Protein AF-A0A520KTJ7-F1 (afdb_monomer_lite)

Sequence (104 aa):
MPAIEAPIIISTYIIAVLIVYVQNLGTKTVKMINNLLQPALRPELILSLFAGTVLGATVKNMQDVINGRLTDEVGRLQKYISEFSARENKLLVKFLSDALERSI

Secondary structure (DSSP, 8-state):
------HHHHHHHHHHHHHHHHHHT-HHHHHHHHHH--TTS-HHHHHHHHHHHHHHHHHTTS-HHHHHHHHHHHHHHHHHHHHS-HHHHHHHHHHHHHHHHTT-

Structure (mmCIF, N/CA/C/O backbone):
data_AF-A0A520KTJ7-F1
#
_entry.id   AF-A0A520KTJ7-F1
#
loop_
_atom_site.group_PDB
_atom_site.id
_atom_site.type_symbol
_atom_site.label_atom_id
_atom_site.label_alt_id
_atom_site.label_comp_id
_atom_site.label_asym_id
_atom_site.label_entity_id
_atom_site.label_seq_id
_atom_site.pdbx_PDB_ins_code
_atom_site.Cartn_x
_atom_site.Cartn_y
_atom_site.Cartn_z
_atom_site.occupancy
_atom_site.B_iso_or_equiv
_atom_site.auth_seq_id
_atom_site.auth_comp_id
_atom_site.auth_asym_id
_atom_site.auth_atom_id
_atom_site.pdbx_PDB_model_num
ATOM 1 N N . MET A 1 1 ? -13.146 -3.928 -27.136 1.00 35.44 1 MET A N 1
ATOM 2 C CA . MET A 1 1 ? -12.105 -4.753 -26.484 1.00 35.44 1 MET A CA 1
ATOM 3 C C . MET A 1 1 ? -11.702 -4.008 -25.226 1.00 35.44 1 MET A C 1
ATOM 5 O O . MET A 1 1 ? -11.245 -2.883 -25.397 1.00 35.44 1 MET A O 1
ATOM 9 N N . PRO A 1 2 ? -11.947 -4.494 -23.996 1.00 45.62 2 PRO A N 1
ATOM 10 C CA . PRO A 1 2 ? -11.477 -3.752 -22.840 1.00 45.62 2 PRO A CA 1
ATOM 11 C C . PRO A 1 2 ? -9.956 -3.905 -22.816 1.00 45.62 2 PRO A C 1
ATOM 13 O O . PRO A 1 2 ? -9.430 -5.018 -22.826 1.00 45.62 2 PRO A O 1
ATOM 16 N N . ALA A 1 3 ? -9.272 -2.771 -22.936 1.00 47.91 3 ALA A N 1
ATOM 17 C CA . ALA A 1 3 ? -7.832 -2.678 -22.837 1.00 47.91 3 ALA A CA 1
ATOM 18 C C . ALA A 1 3 ? -7.399 -3.329 -21.522 1.00 47.91 3 ALA A C 1
ATOM 20 O O . ALA A 1 3 ? -8.007 -3.083 -20.484 1.00 47.91 3 ALA A O 1
ATOM 21 N N . ILE A 1 4 ? -6.371 -4.170 -21.573 1.00 51.72 4 ILE A N 1
ATOM 22 C CA . ILE A 1 4 ? -5.646 -4.585 -20.376 1.00 51.72 4 ILE A CA 1
ATOM 23 C C . ILE A 1 4 ? -5.147 -3.278 -19.751 1.00 51.72 4 ILE A C 1
ATOM 25 O O . ILE A 1 4 ? -4.228 -2.656 -20.283 1.00 51.72 4 ILE A O 1
ATOM 29 N N . GLU A 1 5 ? -5.832 -2.787 -18.719 1.00 57.28 5 GLU A N 1
ATOM 30 C CA . GLU A 1 5 ? -5.420 -1.572 -18.026 1.00 57.28 5 GLU A CA 1
ATOM 31 C C . GLU A 1 5 ? -3.999 -1.798 -17.512 1.00 57.28 5 GLU A C 1
ATOM 33 O O . GLU A 1 5 ? -3.703 -2.833 -16.907 1.00 57.28 5 GLU A O 1
ATOM 38 N N . ALA A 1 6 ? -3.091 -0.867 -17.815 1.00 78.44 6 ALA A N 1
ATOM 39 C CA . ALA A 1 6 ? -1.703 -0.985 -17.394 1.00 78.44 6 ALA A CA 1
ATOM 40 C C . ALA A 1 6 ? -1.657 -1.174 -15.863 1.00 78.44 6 ALA A C 1
ATOM 42 O O . ALA A 1 6 ? -2.396 -0.474 -15.166 1.00 78.44 6 ALA A O 1
ATOM 43 N N . PRO A 1 7 ? -0.801 -2.059 -15.316 1.00 81.50 7 PRO A N 1
ATOM 44 C CA . PRO A 1 7 ? -0.775 -2.362 -13.881 1.00 81.50 7 PRO A CA 1
ATOM 45 C C . PRO A 1 7 ? -0.714 -1.114 -12.987 1.00 81.50 7 PRO A C 1
ATOM 47 O O . PRO A 1 7 ? -1.336 -1.071 -11.931 1.00 81.50 7 PRO A O 1
ATOM 50 N N . ILE A 1 8 ? -0.058 -0.048 -13.456 1.00 84.31 8 ILE A N 1
ATOM 51 C CA . ILE A 1 8 ? 0.015 1.247 -12.769 1.00 84.31 8 ILE A CA 1
ATOM 52 C C . ILE A 1 8 ? -1.346 1.944 -12.596 1.00 84.31 8 ILE A C 1
ATOM 54 O O . ILE A 1 8 ? -1.594 2.575 -11.568 1.00 84.31 8 ILE A O 1
ATOM 58 N N . ILE A 1 9 ? -2.248 1.817 -13.572 1.00 86.50 9 ILE A N 1
ATOM 59 C CA . ILE A 1 9 ? -3.606 2.371 -13.523 1.00 86.50 9 ILE A CA 1
ATOM 60 C C . ILE A 1 9 ? -4.407 1.621 -12.461 1.00 86.50 9 ILE A C 1
ATOM 62 O O . ILE A 1 9 ? -4.993 2.244 -11.577 1.00 86.50 9 ILE A O 1
ATOM 66 N N . ILE A 1 10 ? -4.343 0.287 -12.484 1.00 86.81 10 ILE A N 1
ATOM 67 C CA . ILE A 1 10 ? -5.000 -0.572 -11.493 1.00 86.81 10 ILE A CA 1
ATOM 68 C C . ILE A 1 10 ? -4.486 -0.244 -10.086 1.00 86.81 10 ILE A C 1
ATOM 70 O O . ILE A 1 10 ? -5.282 -0.048 -9.170 1.00 86.81 10 ILE A O 1
ATOM 74 N N . SER A 1 11 ? -3.171 -0.095 -9.903 1.00 88.44 11 SER A N 1
ATOM 75 C CA . SER A 1 11 ? -2.592 0.311 -8.617 1.00 88.44 11 SER A CA 1
ATOM 76 C C . SER A 1 11 ? -3.090 1.676 -8.148 1.00 88.44 11 SER A C 1
ATOM 78 O O . SER A 1 11 ? -3.381 1.842 -6.967 1.00 88.44 11 SER A O 1
ATOM 80 N N . THR A 1 12 ? -3.244 2.636 -9.059 1.00 89.88 12 THR A N 1
ATOM 81 C CA . THR A 1 12 ? -3.785 3.967 -8.744 1.00 89.88 12 THR A CA 1
ATOM 82 C C . THR A 1 12 ? -5.236 3.874 -8.264 1.00 89.88 12 THR A C 1
ATOM 84 O O . THR A 1 12 ? -5.590 4.497 -7.263 1.00 89.88 12 THR A O 1
ATOM 87 N N . TYR A 1 13 ? -6.062 3.046 -8.915 1.00 88.62 13 TYR A N 1
ATOM 88 C CA . TYR A 1 13 ? -7.434 2.781 -8.472 1.00 88.62 13 TYR A CA 1
ATOM 89 C C . TYR A 1 13 ? -7.483 2.125 -7.093 1.00 88.62 13 TYR A C 1
ATOM 91 O O . TYR A 1 13 ? -8.239 2.580 -6.235 1.00 88.62 13 TYR A O 1
ATOM 99 N N . ILE A 1 14 ? -6.655 1.104 -6.849 1.00 89.44 14 ILE A N 1
ATOM 100 C CA . ILE A 1 14 ? -6.591 0.440 -5.541 1.00 89.44 14 ILE A CA 1
ATOM 101 C C . ILE A 1 14 ? -6.185 1.449 -4.461 1.00 89.44 14 ILE A C 1
ATOM 103 O O . ILE A 1 14 ? -6.840 1.532 -3.424 1.00 89.44 14 ILE A O 1
ATOM 107 N N . ILE A 1 15 ? -5.160 2.270 -4.712 1.00 90.19 15 ILE A N 1
ATOM 108 C CA . ILE A 1 15 ? -4.724 3.316 -3.779 1.00 90.19 15 ILE A CA 1
ATOM 109 C C . ILE A 1 15 ? -5.856 4.312 -3.506 1.00 90.19 15 ILE A C 1
ATOM 111 O O . ILE A 1 15 ? -6.128 4.609 -2.346 1.00 90.19 15 ILE A O 1
ATOM 115 N N . ALA A 1 16 ? -6.554 4.794 -4.535 1.00 88.88 16 ALA A N 1
ATOM 116 C CA . ALA A 1 16 ? -7.662 5.731 -4.365 1.00 88.88 16 ALA A CA 1
ATOM 117 C C . ALA A 1 16 ? -8.793 5.144 -3.501 1.00 88.88 16 ALA A C 1
ATOM 119 O O . ALA A 1 16 ? -9.278 5.809 -2.585 1.00 88.88 16 ALA A O 1
ATOM 120 N N . VAL A 1 17 ? -9.170 3.883 -3.739 1.00 87.62 17 VAL A N 1
ATOM 121 C CA . VAL A 1 17 ? -10.176 3.174 -2.931 1.00 87.62 17 VAL A CA 1
ATOM 122 C C . VAL A 1 17 ? -9.719 3.043 -1.476 1.00 87.62 17 VAL A C 1
ATOM 124 O O . VAL A 1 17 ? -10.496 3.319 -0.563 1.00 87.62 17 VAL A O 1
ATOM 127 N N . LEU A 1 18 ? -8.453 2.683 -1.245 1.00 86.00 18 LEU A N 1
ATOM 128 C CA . LEU A 1 18 ? -7.878 2.585 0.099 1.00 86.00 18 LEU A CA 1
ATOM 129 C C . LEU A 1 18 ? -7.849 3.943 0.819 1.00 86.00 18 LEU A C 1
ATOM 131 O O . LEU A 1 18 ? -8.090 3.997 2.022 1.00 86.00 18 LEU A O 1
ATOM 135 N N . ILE A 1 19 ? -7.602 5.047 0.112 1.00 85.88 19 ILE A N 1
ATOM 136 C CA . ILE A 1 19 ? -7.629 6.396 0.701 1.00 85.88 19 ILE A CA 1
ATOM 137 C C . ILE A 1 19 ? -9.045 6.766 1.148 1.00 85.88 19 ILE A C 1
ATOM 139 O O . ILE A 1 19 ? -9.230 7.163 2.298 1.00 85.88 19 ILE A O 1
ATOM 143 N N . VAL A 1 20 ? -10.049 6.588 0.283 1.00 84.19 20 VAL A N 1
ATOM 144 C CA . VAL A 1 20 ? -11.465 6.831 0.631 1.00 84.19 20 VAL A CA 1
ATOM 145 C C . VAL A 1 20 ? -11.882 5.967 1.820 1.00 84.19 20 VAL A C 1
ATOM 147 O O . VAL A 1 20 ? -12.596 6.409 2.720 1.00 84.19 20 VAL A O 1
ATOM 150 N N . TYR A 1 21 ? -11.388 4.734 1.863 1.00 79.62 21 TYR A N 1
ATOM 151 C CA . TYR A 1 21 ? -11.617 3.852 2.990 1.00 79.62 21 TYR A CA 1
ATOM 152 C C . TYR A 1 21 ? -11.044 4.419 4.298 1.00 79.62 21 TYR A C 1
ATOM 154 O O . TYR A 1 21 ? -11.741 4.501 5.309 1.00 79.62 21 TYR A O 1
ATOM 162 N N . VAL A 1 22 ? -9.780 4.846 4.285 1.00 79.31 22 VAL A N 1
ATOM 163 C CA . VAL A 1 22 ? -9.118 5.426 5.461 1.00 79.31 22 VAL A CA 1
ATOM 164 C C . VAL A 1 22 ? -9.805 6.711 5.917 1.00 79.31 22 VAL A C 1
ATOM 166 O O . VAL A 1 22 ? -9.931 6.928 7.122 1.00 79.31 22 VAL A O 1
ATOM 169 N N . GLN A 1 23 ? -10.271 7.542 4.984 1.00 78.50 23 GLN A N 1
ATOM 170 C CA . GLN A 1 23 ? -11.047 8.745 5.294 1.00 78.50 23 GLN A CA 1
ATOM 171 C C . GLN A 1 23 ? -12.288 8.412 6.124 1.00 78.50 23 GLN A C 1
ATOM 173 O O . GLN A 1 23 ? -12.542 9.061 7.139 1.00 78.50 23 GLN A O 1
ATOM 178 N N . ASN A 1 24 ? -13.007 7.351 5.750 1.00 76.94 24 ASN A N 1
ATOM 179 C CA . ASN A 1 24 ? -14.186 6.891 6.481 1.00 76.94 24 ASN A CA 1
ATOM 180 C C . ASN A 1 24 ? -13.862 6.338 7.880 1.00 76.94 24 ASN A C 1
ATOM 182 O O . ASN A 1 24 ? -14.726 6.361 8.753 1.00 76.94 24 ASN A O 1
ATOM 186 N N . LEU A 1 25 ? -12.629 5.880 8.132 1.00 71.69 25 LEU A N 1
ATOM 187 C CA . LEU A 1 25 ? -12.185 5.453 9.468 1.00 71.69 25 LEU A CA 1
ATOM 188 C C . LEU A 1 25 ? -11.833 6.620 10.408 1.00 71.69 25 LEU A C 1
ATOM 190 O O . LEU A 1 25 ? -11.593 6.403 11.598 1.00 71.69 25 LEU A O 1
ATOM 194 N N . GLY A 1 26 ? -11.786 7.850 9.893 1.00 73.75 26 GLY A N 1
ATOM 195 C CA . GLY A 1 26 ? -11.578 9.066 10.669 1.00 73.75 26 GLY A CA 1
ATOM 196 C C . GLY A 1 26 ? -10.184 9.687 10.539 1.00 73.75 26 GLY A C 1
ATOM 197 O O . GLY A 1 26 ? -9.187 9.065 10.165 1.00 73.75 26 GLY A O 1
ATOM 198 N N . THR A 1 27 ? -10.106 10.962 10.921 1.00 73.25 27 THR A N 1
ATOM 199 C CA . THR A 1 27 ? -8.946 11.848 10.705 1.00 73.25 27 THR A CA 1
ATOM 200 C C . THR A 1 27 ? -7.662 11.394 11.408 1.00 73.25 27 THR A C 1
ATOM 202 O O . THR A 1 27 ? -6.560 11.725 10.968 1.00 73.25 27 THR A O 1
ATOM 205 N N . LYS A 1 28 ? -7.771 10.603 12.485 1.00 75.12 28 LYS A N 1
ATOM 206 C CA . LYS A 1 28 ? -6.614 10.041 13.200 1.00 75.12 28 LYS A CA 1
ATOM 207 C C . LYS A 1 28 ? -5.834 9.051 12.330 1.00 75.12 28 LYS A C 1
ATOM 209 O O . LYS A 1 28 ? -4.605 9.068 12.353 1.00 75.12 28 LYS A O 1
ATOM 214 N N . THR A 1 29 ? -6.535 8.228 11.552 1.00 74.00 29 THR A N 1
ATOM 215 C CA . THR A 1 29 ? -5.926 7.229 10.663 1.00 74.00 29 THR A CA 1
ATOM 216 C C . THR A 1 29 ? -5.248 7.914 9.478 1.00 74.00 29 THR A C 1
ATOM 218 O O . THR A 1 29 ? -4.111 7.583 9.156 1.00 74.00 29 THR A O 1
ATOM 221 N N . VAL A 1 30 ? -5.874 8.952 8.912 1.00 75.44 30 VAL A N 1
ATOM 222 C CA . VAL A 1 30 ? -5.282 9.784 7.846 1.00 75.44 30 VAL A CA 1
ATOM 223 C C . VAL A 1 30 ? -3.973 10.438 8.311 1.00 75.44 30 VAL A C 1
ATOM 225 O O . VAL A 1 30 ? -2.955 10.339 7.628 1.00 75.44 30 VAL A O 1
ATOM 228 N N . LYS A 1 31 ? -3.952 11.038 9.512 1.00 78.19 31 LYS A N 1
ATOM 229 C CA . LYS A 1 31 ? -2.726 11.623 10.089 1.00 78.19 31 LYS A CA 1
ATOM 230 C C . LYS A 1 31 ? -1.630 10.586 10.320 1.00 78.19 31 LYS A C 1
ATOM 232 O O . LYS A 1 31 ? -0.463 10.869 10.067 1.00 78.19 31 LYS A O 1
ATOM 237 N N . MET A 1 32 ? -1.997 9.395 10.796 1.00 78.44 32 MET A N 1
ATOM 238 C CA . MET A 1 32 ? -1.040 8.306 10.979 1.00 78.44 32 MET A CA 1
ATOM 239 C C . MET A 1 32 ? -0.400 7.920 9.646 1.00 78.44 32 MET A C 1
ATOM 241 O O . MET A 1 32 ? 0.818 7.823 9.591 1.00 78.44 32 MET A O 1
ATOM 245 N N . ILE A 1 33 ? -1.186 7.786 8.575 1.00 79.12 33 ILE A N 1
ATOM 246 C CA . ILE A 1 33 ? -0.669 7.468 7.239 1.00 79.12 33 ILE A CA 1
ATOM 247 C C . ILE A 1 33 ? 0.233 8.578 6.694 1.00 79.12 33 ILE A C 1
ATOM 249 O O . ILE A 1 33 ? 1.317 8.276 6.202 1.00 79.12 33 ILE A O 1
ATOM 253 N N . ASN A 1 34 ? -0.146 9.850 6.834 1.00 79.94 34 ASN A N 1
ATOM 254 C CA . ASN A 1 34 ? 0.704 10.957 6.384 1.00 79.94 34 ASN A CA 1
ATOM 255 C C . ASN A 1 34 ? 2.062 10.994 7.090 1.00 79.94 34 ASN A C 1
ATOM 257 O O . ASN A 1 34 ? 3.077 11.265 6.455 1.00 79.94 34 ASN A O 1
ATOM 261 N N . ASN A 1 35 ? 2.114 10.639 8.375 1.00 78.88 35 ASN A N 1
ATOM 262 C CA . ASN A 1 35 ? 3.377 10.557 9.112 1.00 78.88 35 ASN A CA 1
ATOM 263 C C . ASN A 1 35 ? 4.293 9.413 8.631 1.00 78.88 35 ASN A C 1
ATOM 265 O O . ASN A 1 35 ? 5.490 9.428 8.927 1.00 78.88 35 ASN A O 1
ATOM 269 N N . LEU A 1 36 ? 3.750 8.423 7.910 1.00 73.44 36 LEU A N 1
ATOM 270 C CA . LEU A 1 36 ? 4.507 7.309 7.324 1.00 73.44 36 LEU A CA 1
ATOM 271 C C . LEU A 1 36 ? 5.105 7.664 5.956 1.00 73.44 36 LEU A C 1
ATOM 273 O O . LEU A 1 36 ? 6.052 7.005 5.526 1.00 73.44 36 LEU A O 1
ATOM 277 N N . LEU A 1 37 ? 4.613 8.719 5.294 1.00 72.38 37 LEU A N 1
ATOM 278 C CA . LEU A 1 37 ? 5.132 9.231 4.020 1.00 72.38 37 LEU A CA 1
ATOM 279 C C . LEU A 1 37 ? 6.435 10.024 4.218 1.00 72.38 37 LEU A C 1
ATOM 281 O O . LEU A 1 37 ? 6.575 11.161 3.769 1.00 72.38 37 LEU A O 1
ATOM 285 N N . GLN A 1 38 ? 7.403 9.441 4.925 1.00 72.31 38 GLN A N 1
ATOM 286 C CA . GLN A 1 38 ? 8.681 10.099 5.154 1.00 72.31 38 GLN A CA 1
ATOM 287 C C . GLN A 1 38 ? 9.538 10.072 3.881 1.00 72.31 38 GLN A C 1
ATOM 289 O O . GLN A 1 38 ? 9.753 8.999 3.310 1.00 72.31 38 GLN A O 1
ATOM 294 N N . PRO A 1 39 ? 10.117 11.215 3.470 1.00 61.94 39 PRO A N 1
ATOM 295 C CA . PRO A 1 39 ? 10.887 11.325 2.229 1.00 61.94 39 PRO A CA 1
ATOM 296 C C . PRO A 1 39 ? 12.182 10.491 2.201 1.00 61.94 39 PRO A C 1
ATOM 298 O O . PRO A 1 39 ? 12.786 10.347 1.141 1.00 61.94 39 PRO A O 1
ATOM 301 N N . ALA A 1 40 ? 12.614 9.930 3.336 1.00 62.69 40 ALA A N 1
ATOM 302 C CA . ALA A 1 40 ? 13.795 9.069 3.434 1.00 62.69 40 ALA A CA 1
ATOM 303 C C . ALA A 1 40 ? 13.532 7.596 3.058 1.00 62.69 40 ALA A C 1
ATOM 305 O O . ALA A 1 40 ? 14.481 6.829 2.883 1.00 62.69 40 ALA A O 1
ATOM 306 N N . LEU A 1 41 ? 12.268 7.174 2.957 1.00 75.38 41 LEU A N 1
ATOM 307 C CA . LEU A 1 41 ? 11.908 5.775 2.736 1.00 75.38 41 LEU A CA 1
ATOM 308 C C . LEU A 1 41 ? 11.834 5.451 1.232 1.00 75.38 41 LEU A C 1
ATOM 310 O O . LEU A 1 41 ? 11.435 6.284 0.416 1.00 75.38 41 LEU A O 1
ATOM 314 N N . ARG A 1 42 ? 12.217 4.226 0.837 1.00 83.44 42 ARG A N 1
ATOM 315 C CA . ARG A 1 42 ? 12.107 3.794 -0.570 1.00 83.44 42 ARG A CA 1
ATOM 316 C C . ARG A 1 42 ? 10.638 3.836 -1.016 1.00 83.44 42 ARG A C 1
ATOM 318 O O . ARG A 1 42 ? 9.789 3.410 -0.236 1.00 83.44 42 ARG A O 1
ATOM 325 N N . PRO A 1 43 ? 10.323 4.254 -2.257 1.00 83.81 43 PRO A N 1
ATOM 326 C CA . PRO A 1 43 ? 8.936 4.378 -2.708 1.00 83.81 43 PRO A CA 1
ATOM 327 C C . PRO A 1 43 ? 8.103 3.097 -2.554 1.00 83.81 43 PRO A C 1
ATOM 329 O O . PRO A 1 43 ? 6.961 3.146 -2.113 1.00 83.81 43 PRO A O 1
ATOM 332 N N . GLU A 1 44 ? 8.706 1.940 -2.829 1.00 85.00 44 GLU A N 1
ATOM 333 C CA . GLU A 1 44 ? 8.098 0.616 -2.628 1.00 85.00 44 GLU A CA 1
ATOM 334 C C . GLU A 1 44 ? 7.707 0.373 -1.168 1.00 85.00 44 GLU A C 1
ATOM 336 O O . GLU A 1 44 ? 6.602 -0.081 -0.880 1.00 85.00 44 GLU A O 1
ATOM 341 N N . LEU A 1 45 ? 8.602 0.721 -0.237 1.00 85.50 45 LEU A N 1
ATOM 342 C CA . LEU A 1 45 ? 8.359 0.582 1.197 1.00 85.50 45 LEU A CA 1
ATOM 343 C C . LEU A 1 45 ? 7.242 1.514 1.657 1.00 85.50 45 LEU A C 1
ATOM 345 O O . LEU A 1 45 ? 6.426 1.101 2.470 1.00 85.50 45 LEU A O 1
ATOM 349 N N . ILE A 1 46 ? 7.174 2.737 1.124 1.00 87.50 46 ILE A N 1
ATOM 350 C CA . ILE A 1 46 ? 6.096 3.685 1.435 1.00 87.50 46 ILE A CA 1
ATOM 351 C C . ILE A 1 46 ? 4.741 3.099 1.024 1.00 87.50 46 ILE A C 1
ATOM 353 O O . ILE A 1 46 ? 3.815 3.063 1.833 1.00 87.50 46 ILE A O 1
ATOM 357 N N . LEU A 1 47 ? 4.632 2.600 -0.211 1.00 86.94 47 LEU A N 1
ATOM 358 C CA . LEU A 1 47 ? 3.396 2.002 -0.720 1.00 86.94 47 LEU A CA 1
ATOM 359 C C . LEU A 1 47 ? 3.019 0.733 0.052 1.00 86.94 47 LEU A C 1
ATOM 361 O O . LEU A 1 47 ? 1.850 0.534 0.387 1.00 86.94 47 LEU A O 1
ATOM 365 N N . SER A 1 48 ? 4.008 -0.099 0.381 1.00 87.69 48 SER A N 1
ATOM 366 C CA . SER A 1 48 ? 3.787 -1.331 1.133 1.00 87.69 48 SER A CA 1
ATOM 367 C C . SER A 1 48 ? 3.319 -1.051 2.565 1.00 87.69 48 SER A C 1
ATOM 369 O O . SER A 1 48 ? 2.369 -1.670 3.048 1.00 87.69 48 SER A O 1
ATOM 371 N N . LEU A 1 49 ? 3.936 -0.066 3.222 1.00 87.00 49 LEU A N 1
ATOM 372 C CA . LEU A 1 49 ? 3.599 0.363 4.575 1.00 87.00 49 LEU A CA 1
ATOM 373 C C . LEU A 1 49 ? 2.221 1.025 4.630 1.00 87.00 49 LEU A C 1
ATOM 375 O O . LEU A 1 49 ? 1.452 0.749 5.551 1.00 87.00 49 LEU A O 1
ATOM 379 N N . PHE A 1 50 ? 1.877 1.837 3.626 1.00 87.25 50 PHE A N 1
ATOM 380 C CA . PHE A 1 50 ? 0.523 2.352 3.442 1.00 87.25 50 PHE A CA 1
ATOM 381 C C . PHE A 1 50 ? -0.484 1.203 3.366 1.00 87.25 50 PHE A C 1
ATOM 383 O O . PHE A 1 50 ? -1.379 1.121 4.204 1.00 87.25 50 PHE A O 1
ATOM 390 N N . ALA A 1 51 ? -0.297 0.278 2.423 1.00 86.94 51 ALA A N 1
ATOM 391 C CA . ALA A 1 51 ? -1.221 -0.826 2.200 1.00 86.94 51 ALA A CA 1
ATOM 392 C C . ALA A 1 51 ? -1.385 -1.714 3.451 1.00 86.94 51 ALA A C 1
ATOM 394 O O . ALA A 1 51 ? -2.507 -2.052 3.830 1.00 86.94 51 ALA A O 1
ATOM 395 N N . GLY A 1 52 ? -0.285 -2.016 4.150 1.00 85.00 52 GLY A N 1
ATOM 396 C CA . GLY A 1 52 ? -0.310 -2.751 5.418 1.00 85.00 52 GLY A CA 1
ATOM 397 C C . GLY A 1 52 ? -1.007 -1.991 6.552 1.00 85.00 52 GLY A C 1
ATOM 398 O O . GLY A 1 52 ? -1.742 -2.590 7.334 1.00 85.00 52 GLY A O 1
ATOM 399 N N . THR A 1 53 ? -0.839 -0.668 6.619 1.00 84.06 53 THR A N 1
ATOM 400 C CA . THR A 1 53 ? -1.515 0.179 7.617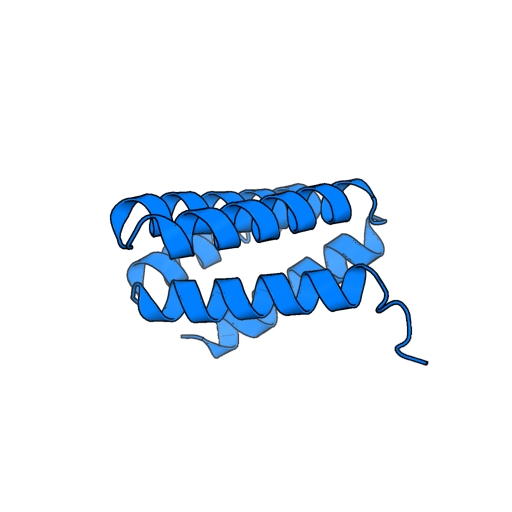 1.00 84.06 53 THR A CA 1
ATOM 401 C C . THR A 1 53 ? -3.019 0.229 7.371 1.00 84.06 53 THR A C 1
ATOM 403 O O . THR A 1 53 ? -3.790 0.116 8.325 1.00 84.06 53 THR A O 1
ATOM 406 N N . VAL A 1 54 ? -3.451 0.345 6.109 1.00 82.19 54 VAL A N 1
ATOM 407 C CA . VAL A 1 54 ? -4.879 0.299 5.767 1.00 82.19 54 VAL A CA 1
ATOM 408 C C . VAL A 1 54 ? -5.469 -1.056 6.142 1.00 82.19 54 VAL A C 1
ATOM 410 O O . VAL A 1 54 ? -6.470 -1.083 6.854 1.00 82.19 54 VAL A O 1
ATOM 413 N N . LEU A 1 55 ? -4.816 -2.170 5.786 1.00 81.12 55 LEU A N 1
ATOM 414 C CA . LEU A 1 55 ? -5.266 -3.500 6.213 1.00 81.12 55 LEU A CA 1
ATOM 415 C C . LEU A 1 55 ? -5.368 -3.614 7.737 1.00 81.12 55 LEU A C 1
ATOM 417 O O . LEU A 1 55 ? -6.416 -4.000 8.250 1.00 81.12 55 LEU A O 1
ATOM 421 N N . GLY A 1 56 ? -4.337 -3.209 8.479 1.00 79.12 56 GLY A N 1
ATOM 422 C CA . GLY A 1 56 ? -4.369 -3.235 9.943 1.00 79.12 56 GLY A CA 1
ATOM 423 C C . GLY A 1 56 ? -5.511 -2.401 10.538 1.00 79.12 56 GLY A C 1
ATOM 424 O O . GLY A 1 56 ? -6.128 -2.803 11.525 1.00 79.12 56 GLY A O 1
ATOM 425 N N . ALA A 1 57 ? -5.844 -1.267 9.917 1.00 76.69 57 ALA A N 1
ATOM 426 C CA . ALA A 1 57 ? -6.958 -0.419 10.331 1.00 76.69 57 ALA A CA 1
ATOM 427 C C . ALA A 1 57 ? -8.338 -1.019 9.986 1.00 76.69 57 ALA A C 1
ATOM 429 O O . ALA A 1 57 ? -9.307 -0.772 10.710 1.00 76.69 57 ALA A O 1
ATOM 430 N N . THR A 1 58 ? -8.430 -1.822 8.918 1.00 71.00 58 THR A N 1
ATOM 431 C CA . THR A 1 58 ? -9.673 -2.479 8.460 1.00 71.00 58 THR A CA 1
ATOM 432 C C . THR A 1 58 ? -10.073 -3.676 9.316 1.00 71.00 58 THR A C 1
ATOM 434 O O . THR A 1 58 ? -11.245 -3.809 9.669 1.00 71.00 58 THR A O 1
ATOM 437 N N . VAL A 1 59 ? -9.093 -4.482 9.754 1.00 69.38 59 VAL A N 1
ATOM 438 C CA . VAL A 1 59 ? -9.302 -5.672 10.605 1.00 69.38 59 VAL A CA 1
ATOM 439 C C . VAL A 1 59 ? -10.075 -5.329 11.881 1.00 69.38 59 VAL A C 1
ATOM 441 O O . VAL A 1 59 ? -10.804 -6.157 12.415 1.00 69.38 59 VAL A O 1
ATOM 444 N N . LYS A 1 60 ? -9.957 -4.088 12.366 1.00 62.59 60 LYS A N 1
ATOM 445 C CA . LYS A 1 60 ? -10.607 -3.639 13.598 1.00 62.59 60 LYS A CA 1
ATOM 446 C C . LYS A 1 60 ? -12.051 -3.145 13.415 1.00 62.59 60 LYS A C 1
ATOM 448 O O . LYS A 1 60 ? -12.762 -3.048 14.409 1.00 62.59 60 LYS A O 1
ATOM 453 N N . ASN A 1 61 ? -12.481 -2.802 12.195 1.00 61.31 61 ASN A N 1
ATOM 454 C CA . ASN A 1 61 ? -13.638 -1.919 11.984 1.00 61.31 61 ASN A CA 1
ATOM 455 C C . ASN A 1 61 ? -14.708 -2.426 10.987 1.00 61.31 61 ASN A C 1
ATOM 457 O O . ASN A 1 61 ? -15.631 -1.669 10.691 1.00 61.31 61 ASN A O 1
ATOM 461 N N . MET A 1 62 ? -14.640 -3.658 10.456 1.00 60.88 62 MET A N 1
ATOM 462 C CA . MET A 1 62 ? -15.573 -4.106 9.400 1.00 60.88 62 MET A CA 1
ATOM 463 C C . MET A 1 62 ? -16.004 -5.579 9.427 1.00 60.88 62 MET A C 1
ATOM 465 O O . MET A 1 62 ? -15.348 -6.423 10.028 1.00 60.88 62 MET A O 1
ATOM 469 N N . GLN A 1 63 ? -17.113 -5.863 8.723 1.00 62.00 63 GLN A N 1
ATOM 470 C CA . GLN A 1 63 ? -17.617 -7.209 8.420 1.00 62.00 63 GLN A CA 1
ATOM 471 C C . GLN A 1 63 ? -16.626 -7.996 7.540 1.00 62.00 63 GLN A C 1
ATOM 473 O O . GLN A 1 63 ? -16.121 -7.472 6.543 1.00 62.00 63 GLN A O 1
ATOM 478 N N . ASP A 1 64 ? -16.426 -9.278 7.862 1.00 62.91 64 ASP A N 1
ATOM 479 C CA . ASP A 1 64 ? -15.410 -10.170 7.272 1.00 62.91 64 ASP A CA 1
ATOM 480 C C . ASP A 1 64 ? -15.382 -10.214 5.732 1.00 62.91 64 ASP A C 1
ATOM 482 O O . ASP A 1 64 ? -14.320 -10.361 5.128 1.00 62.91 64 ASP A O 1
ATOM 486 N N . VAL A 1 65 ? -16.528 -10.032 5.068 1.00 61.06 65 VAL A N 1
ATOM 487 C CA . VAL A 1 65 ? -16.636 -10.103 3.599 1.00 61.06 65 VAL A CA 1
ATOM 488 C C . VAL A 1 65 ? -15.932 -8.935 2.896 1.00 61.06 65 VAL A C 1
ATOM 490 O O . VAL A 1 65 ? -15.336 -9.126 1.833 1.00 61.06 65 VAL A O 1
ATOM 493 N N . ILE A 1 66 ? -15.984 -7.727 3.466 1.00 67.62 66 ILE A N 1
ATOM 494 C CA . ILE A 1 66 ? -15.303 -6.554 2.891 1.00 67.62 66 ILE A CA 1
ATOM 495 C C . ILE A 1 66 ? -13.801 -6.638 3.183 1.00 67.62 66 ILE A C 1
ATOM 497 O O . ILE A 1 66 ? -12.993 -6.349 2.301 1.00 67.62 66 ILE A O 1
ATOM 501 N N . ASN A 1 67 ? -13.433 -7.134 4.369 1.00 69.12 67 ASN A N 1
ATOM 502 C CA . ASN A 1 67 ? -12.038 -7.375 4.741 1.00 69.12 67 ASN A CA 1
ATOM 503 C C . ASN A 1 67 ? -11.363 -8.393 3.807 1.00 69.12 67 ASN A C 1
ATOM 505 O O . ASN A 1 67 ? -10.228 -8.166 3.392 1.00 69.12 67 ASN A O 1
ATOM 509 N N . GLY A 1 68 ? -12.061 -9.466 3.413 1.00 74.56 68 GLY A N 1
ATOM 510 C CA . GLY A 1 68 ? -11.542 -10.451 2.457 1.00 74.56 68 GLY A CA 1
ATOM 511 C C . GLY A 1 68 ? -11.192 -9.837 1.097 1.00 74.56 68 GLY A C 1
ATOM 512 O O . GLY A 1 68 ? -10.046 -9.918 0.662 1.00 74.56 68 GLY A O 1
ATOM 513 N N . ARG A 1 69 ? -12.137 -9.124 0.465 1.00 79.69 69 ARG A N 1
ATOM 514 C CA . ARG A 1 69 ? -11.892 -8.496 -0.851 1.00 79.69 69 ARG A CA 1
ATOM 515 C C . ARG A 1 69 ? -10.809 -7.423 -0.800 1.00 79.69 69 ARG A C 1
ATOM 517 O O . ARG A 1 69 ? -10.024 -7.295 -1.732 1.00 79.69 69 ARG A O 1
ATOM 524 N N . LEU A 1 70 ? -10.760 -6.645 0.280 1.00 80.19 70 LEU A N 1
ATOM 525 C CA . LEU A 1 70 ? -9.732 -5.623 0.447 1.00 80.19 70 LEU A CA 1
ATOM 526 C C . LEU A 1 70 ? -8.337 -6.237 0.617 1.00 80.19 70 LEU A C 1
ATOM 528 O O . LEU A 1 70 ? -7.358 -5.691 0.115 1.00 80.19 70 LEU A O 1
ATOM 532 N N . THR A 1 71 ? -8.256 -7.387 1.287 1.00 82.69 71 THR A N 1
ATOM 533 C CA . THR A 1 71 ? -7.012 -8.151 1.441 1.00 82.69 71 THR A CA 1
ATOM 534 C C . THR A 1 71 ? -6.510 -8.662 0.093 1.00 82.69 71 THR A C 1
ATOM 536 O O . THR A 1 71 ? -5.321 -8.521 -0.194 1.00 82.69 71 THR A O 1
ATOM 539 N N . ASP A 1 72 ? -7.403 -9.156 -0.768 1.00 86.25 72 ASP A N 1
ATOM 540 C CA . ASP A 1 72 ? -7.055 -9.577 -2.131 1.00 86.25 72 ASP A CA 1
ATOM 541 C C 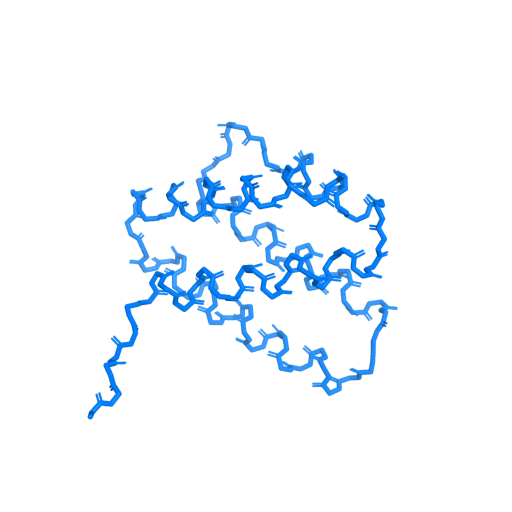. ASP A 1 72 ? -6.526 -8.405 -2.974 1.00 86.25 72 ASP A C 1
ATOM 543 O O . ASP A 1 72 ? -5.496 -8.518 -3.643 1.00 86.25 72 ASP A O 1
ATOM 547 N N . GLU A 1 73 ? 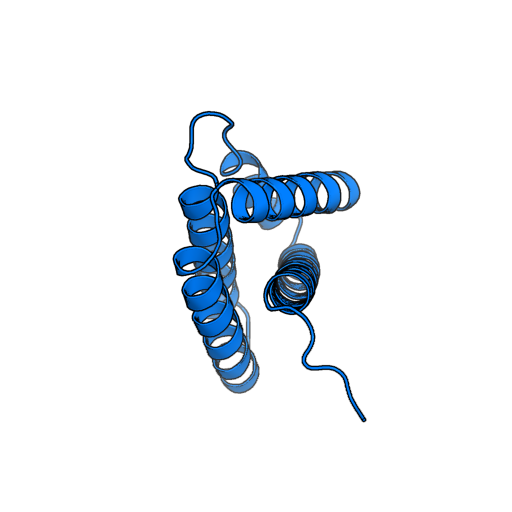-7.194 -7.249 -2.907 1.00 86.50 73 GLU A N 1
ATOM 548 C CA . GLU A 1 73 ? -6.785 -6.033 -3.618 1.00 86.50 73 GLU A CA 1
ATOM 549 C C . GLU A 1 73 ? -5.436 -5.494 -3.128 1.00 86.50 73 GLU A C 1
ATOM 551 O O . GLU A 1 73 ? -4.578 -5.118 -3.931 1.00 86.50 73 GLU A O 1
ATOM 556 N N . VAL A 1 74 ? -5.191 -5.519 -1.817 1.00 86.81 74 VAL A N 1
ATOM 557 C CA . VAL A 1 74 ? -3.887 -5.151 -1.252 1.00 86.81 74 VAL A CA 1
ATOM 558 C C . VAL A 1 74 ? -2.808 -6.160 -1.640 1.00 86.81 74 VAL A C 1
ATOM 560 O O . VAL A 1 74 ? -1.703 -5.752 -1.996 1.00 86.81 74 VAL A O 1
ATOM 563 N N . GLY A 1 75 ? -3.109 -7.460 -1.647 1.00 86.94 75 GLY A N 1
ATOM 564 C CA . GLY A 1 75 ? -2.189 -8.486 -2.138 1.00 86.94 75 GLY A CA 1
ATOM 565 C C . GLY A 1 75 ? -1.802 -8.256 -3.601 1.00 86.94 75 GLY A C 1
ATOM 566 O O . GLY A 1 75 ? -0.624 -8.325 -3.961 1.00 86.94 75 GLY A O 1
ATOM 567 N N . ARG A 1 76 ? -2.776 -7.886 -4.439 1.00 88.19 76 ARG A N 1
ATOM 568 C CA . ARG A 1 76 ? -2.544 -7.527 -5.842 1.00 88.19 76 ARG A CA 1
ATOM 569 C C . ARG A 1 76 ? -1.702 -6.256 -5.981 1.00 88.19 76 ARG A C 1
ATOM 571 O O . ARG A 1 76 ? -0.781 -6.229 -6.794 1.00 88.19 76 ARG A O 1
ATOM 578 N N . LEU A 1 77 ? -1.954 -5.239 -5.156 1.00 87.75 77 LEU A N 1
ATOM 579 C CA . LEU A 1 77 ? -1.147 -4.020 -5.117 1.00 87.75 77 LEU A CA 1
ATOM 580 C C . LEU A 1 77 ? 0.313 -4.309 -4.734 1.00 87.75 77 LEU A C 1
ATOM 582 O O . LEU A 1 77 ? 1.213 -3.805 -5.397 1.00 87.75 77 LEU A O 1
ATOM 586 N N . GLN A 1 78 ? 0.560 -5.146 -3.722 1.00 86.81 78 GLN A N 1
ATOM 587 C CA . GLN A 1 78 ? 1.916 -5.537 -3.302 1.00 86.81 78 GLN A CA 1
ATOM 588 C C . GLN A 1 78 ? 2.672 -6.264 -4.413 1.00 86.81 78 GLN A C 1
ATOM 590 O O . GLN A 1 78 ? 3.845 -5.979 -4.656 1.00 86.81 78 GLN A O 1
ATOM 595 N N . LYS A 1 79 ? 1.984 -7.161 -5.128 1.00 88.88 79 LYS A N 1
ATOM 596 C CA . LYS A 1 79 ? 2.554 -7.832 -6.295 1.00 88.88 79 LYS A CA 1
ATOM 597 C C . LYS A 1 79 ? 2.988 -6.813 -7.351 1.00 88.88 79 LYS A C 1
ATOM 599 O O . LYS A 1 79 ? 4.136 -6.847 -7.784 1.00 88.88 79 LYS A O 1
ATOM 604 N N . TYR A 1 80 ? 2.126 -5.858 -7.695 1.00 87.88 80 TYR A N 1
ATOM 605 C CA . TYR A 1 80 ? 2.480 -4.823 -8.666 1.00 87.88 80 TYR A CA 1
ATOM 606 C C . TYR A 1 80 ? 3.621 -3.916 -8.193 1.00 87.88 80 TYR A C 1
ATOM 608 O O . TYR A 1 80 ? 4.528 -3.649 -8.973 1.00 87.88 80 TYR A O 1
ATOM 616 N N . ILE A 1 81 ? 3.655 -3.523 -6.914 1.00 87.25 81 ILE A N 1
ATOM 617 C CA . ILE A 1 81 ? 4.762 -2.734 -6.341 1.00 87.25 81 ILE A CA 1
ATOM 618 C C . ILE A 1 81 ? 6.112 -3.434 -6.539 1.00 87.25 81 ILE A C 1
ATOM 620 O O . ILE A 1 81 ? 7.098 -2.770 -6.862 1.00 87.25 81 ILE A O 1
ATOM 624 N N . SER A 1 82 ? 6.151 -4.762 -6.380 1.00 86.00 82 SER A N 1
ATOM 625 C CA . SER A 1 82 ? 7.372 -5.555 -6.569 1.00 86.00 82 SER A CA 1
ATOM 626 C C . SER A 1 82 ? 7.813 -5.693 -8.031 1.00 8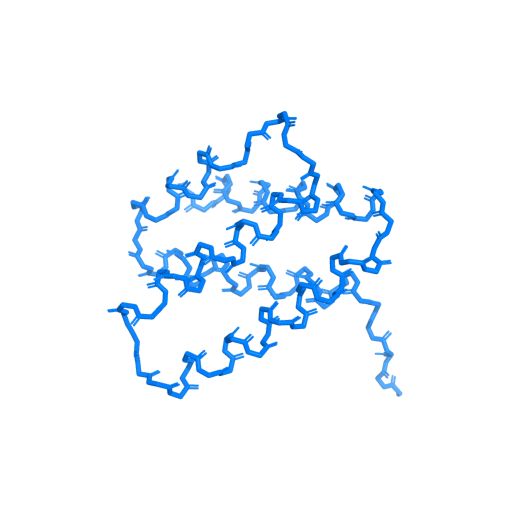6.00 82 SER A C 1
ATOM 628 O O . SER A 1 82 ? 8.985 -5.950 -8.293 1.00 86.00 82 SER A O 1
ATOM 630 N N . GLU A 1 83 ? 6.887 -5.514 -8.976 1.00 87.81 83 GLU A N 1
ATOM 631 C CA . GLU A 1 83 ? 7.131 -5.620 -10.419 1.00 87.81 83 GLU A CA 1
ATOM 632 C C . GLU A 1 83 ? 7.409 -4.250 -11.069 1.00 87.81 83 GLU A C 1
ATOM 634 O O . GLU A 1 83 ? 7.962 -4.184 -12.168 1.00 87.81 83 GLU A O 1
ATOM 639 N N . PHE A 1 84 ? 7.051 -3.150 -10.400 1.00 87.56 84 PHE A N 1
ATOM 640 C CA . PHE A 1 84 ? 7.248 -1.794 -10.899 1.00 87.56 84 PHE A CA 1
ATOM 641 C C . PHE A 1 84 ? 8.703 -1.337 -10.873 1.00 87.56 84 PHE A C 1
ATOM 643 O O . PHE A 1 84 ? 9.487 -1.632 -9.972 1.00 87.56 84 PHE A O 1
ATOM 650 N N . SER A 1 85 ? 9.041 -0.489 -11.841 1.00 86.06 85 SER A N 1
ATOM 651 C CA . SER A 1 85 ? 10.281 0.273 -11.809 1.00 86.06 85 SER A CA 1
ATOM 652 C C . SER A 1 85 ? 10.263 1.326 -10.694 1.00 86.06 85 SER A C 1
ATOM 654 O O . SER A 1 85 ? 9.220 1.859 -10.303 1.00 86.06 85 SER A O 1
ATOM 656 N N . ALA A 1 86 ? 11.451 1.748 -10.251 1.00 84.44 86 ALA A N 1
ATOM 657 C CA . ALA A 1 86 ? 11.594 2.826 -9.270 1.00 84.44 86 ALA A CA 1
ATOM 658 C C . ALA A 1 86 ? 10.875 4.130 -9.686 1.00 84.44 86 ALA A C 1
ATOM 660 O O . ALA A 1 86 ? 10.423 4.895 -8.832 1.00 84.44 86 ALA A O 1
ATOM 661 N N . ARG A 1 87 ? 10.746 4.393 -10.998 1.00 85.81 87 ARG A N 1
ATOM 662 C CA . ARG A 1 87 ? 10.034 5.566 -11.526 1.00 85.81 87 ARG A CA 1
ATOM 663 C C . ARG A 1 87 ? 8.523 5.450 -11.329 1.00 85.81 87 ARG A C 1
ATOM 665 O O . ARG A 1 87 ? 7.896 6.432 -10.942 1.00 85.81 87 ARG A O 1
ATOM 672 N N . GLU A 1 88 ? 7.957 4.277 -11.578 1.00 86.69 88 GLU A N 1
ATOM 673 C CA . GLU A 1 88 ? 6.525 4.008 -11.411 1.00 86.69 88 GLU A CA 1
ATOM 674 C C . GLU A 1 88 ? 6.141 4.014 -9.932 1.00 86.69 88 GLU A C 1
ATOM 676 O O . GLU A 1 88 ? 5.201 4.708 -9.548 1.00 86.69 88 GLU A O 1
ATOM 681 N N . ASN A 1 89 ? 6.944 3.377 -9.075 1.00 87.19 89 ASN A N 1
ATOM 682 C CA . ASN A 1 89 ? 6.741 3.431 -7.628 1.00 87.19 89 ASN A CA 1
ATOM 683 C C . ASN A 1 89 ? 6.804 4.875 -7.099 1.00 87.19 89 ASN A C 1
ATOM 685 O O . ASN A 1 89 ? 5.982 5.277 -6.278 1.00 87.19 89 ASN A O 1
ATOM 689 N N . LYS A 1 90 ? 7.717 5.710 -7.616 1.00 88.44 90 LYS A N 1
ATOM 690 C CA . LYS A 1 90 ? 7.778 7.138 -7.258 1.00 88.44 90 LYS A CA 1
ATOM 691 C C . LYS A 1 90 ? 6.544 7.923 -7.723 1.00 88.44 90 LYS A C 1
ATOM 693 O O . LYS A 1 90 ? 6.106 8.822 -7.009 1.00 88.44 90 LYS A O 1
ATOM 698 N N . LEU A 1 91 ? 5.985 7.602 -8.892 1.00 89.69 91 LEU A N 1
ATOM 699 C CA . LEU A 1 91 ? 4.742 8.214 -9.377 1.00 89.69 91 LEU A CA 1
ATOM 700 C C . LEU A 1 91 ? 3.553 7.851 -8.486 1.00 89.69 91 LEU A C 1
ATOM 702 O O . LEU A 1 91 ? 2.786 8.738 -8.124 1.00 89.69 91 LEU A O 1
ATOM 706 N N . LEU A 1 92 ? 3.436 6.584 -8.089 1.00 89.56 92 LEU A N 1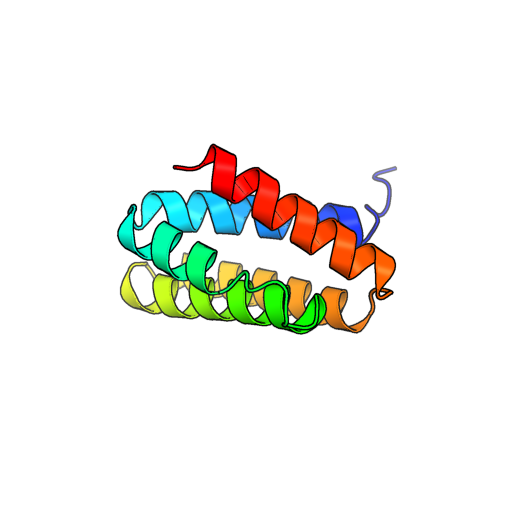
ATOM 707 C CA . LEU A 1 92 ? 2.372 6.125 -7.195 1.00 89.56 92 LEU A CA 1
ATOM 708 C C . LEU A 1 92 ? 2.486 6.740 -5.797 1.00 89.56 92 LEU A C 1
ATOM 710 O O . LEU A 1 92 ? 1.475 7.140 -5.230 1.00 89.56 92 LEU A O 1
ATOM 714 N N . VAL A 1 93 ? 3.703 6.886 -5.260 1.00 89.44 93 VAL A N 1
ATOM 715 C CA . VAL A 1 93 ? 3.916 7.606 -3.993 1.00 89.44 93 VAL A CA 1
ATOM 716 C C . VAL A 1 93 ? 3.512 9.067 -4.120 1.00 89.44 93 VAL A C 1
ATOM 718 O O . VAL A 1 93 ? 2.826 9.577 -3.244 1.00 89.44 93 VAL A O 1
ATOM 721 N N . LYS A 1 94 ? 3.883 9.735 -5.219 1.00 89.44 94 LYS A N 1
ATOM 722 C CA . LYS A 1 94 ? 3.459 11.118 -5.453 1.00 89.44 94 LYS A CA 1
ATOM 723 C C . LYS A 1 94 ? 1.933 11.226 -5.526 1.00 89.44 94 LYS A C 1
ATOM 725 O O . LYS A 1 94 ? 1.363 12.091 -4.879 1.00 89.44 94 LYS A O 1
ATOM 730 N N . PHE A 1 95 ? 1.279 10.323 -6.256 1.00 89.88 95 PHE A N 1
ATOM 731 C CA . PHE A 1 95 ? -0.181 10.259 -6.316 1.00 89.88 95 PHE A CA 1
ATOM 732 C C . PHE A 1 95 ? -0.807 10.066 -4.927 1.00 89.88 95 PHE A C 1
ATOM 734 O O . PHE A 1 95 ? -1.746 10.775 -4.578 1.00 89.88 95 PHE A O 1
ATOM 741 N N . LEU A 1 96 ? -0.267 9.144 -4.123 1.00 89.31 96 LEU A N 1
ATOM 742 C CA . LEU A 1 96 ? -0.705 8.896 -2.749 1.00 89.31 96 LEU A CA 1
ATOM 743 C C . LEU A 1 96 ? -0.569 10.152 -1.875 1.00 89.31 96 LEU A C 1
ATOM 745 O O . LEU A 1 96 ? -1.525 10.517 -1.195 1.00 89.31 96 LEU A O 1
ATOM 749 N N . SER A 1 97 ? 0.586 10.824 -1.916 1.00 87.38 97 SER A N 1
ATOM 750 C CA . SER A 1 97 ? 0.822 12.082 -1.197 1.00 87.38 97 SER A CA 1
ATOM 751 C C . SER A 1 97 ? -0.164 13.172 -1.622 1.00 87.38 97 SER A C 1
ATOM 753 O O . SER A 1 97 ? -0.860 13.721 -0.771 1.00 87.38 97 SER A O 1
ATOM 755 N N . ASP A 1 98 ? -0.292 13.423 -2.928 1.00 86.94 98 ASP A N 1
ATOM 756 C CA . ASP A 1 98 ? -1.184 14.451 -3.477 1.00 86.94 98 ASP A CA 1
ATOM 757 C C . ASP A 1 98 ? -2.657 14.177 -3.102 1.00 86.94 98 ASP A C 1
ATOM 759 O O . ASP A 1 98 ? -3.432 15.099 -2.836 1.00 86.94 98 ASP A O 1
ATOM 763 N N . ALA A 1 99 ? -3.069 12.906 -3.079 1.00 86.56 99 ALA A N 1
ATOM 764 C CA . ALA A 1 99 ? -4.426 12.505 -2.723 1.00 86.56 99 ALA A CA 1
ATOM 765 C C . ALA A 1 99 ? -4.707 12.624 -1.214 1.00 86.56 99 ALA A C 1
ATOM 767 O O . ALA A 1 99 ? -5.808 13.021 -0.831 1.00 86.56 99 ALA A O 1
ATOM 768 N N . LEU A 1 100 ? -3.728 12.323 -0.356 1.00 81.00 100 LEU A N 1
ATOM 769 C CA . LEU A 1 100 ? -3.864 12.471 1.096 1.00 81.00 100 LEU A CA 1
ATOM 770 C C . LEU A 1 100 ? -3.814 13.933 1.554 1.00 81.00 100 LEU A C 1
ATOM 772 O O . LEU A 1 100 ? -4.494 14.286 2.514 1.00 81.00 100 LEU A O 1
ATOM 776 N N . GLU A 1 101 ? -3.074 14.805 0.869 1.00 81.06 101 GLU A N 1
ATOM 777 C CA . G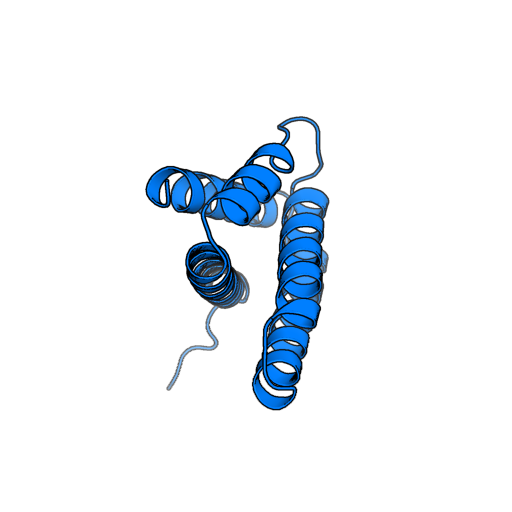LU A 1 101 ? -3.124 16.252 1.125 1.00 81.06 101 GLU A CA 1
ATOM 778 C C . GLU A 1 101 ? -4.507 16.840 0.824 1.00 81.06 101 GLU A C 1
ATOM 780 O O . GLU A 1 101 ? -4.995 17.690 1.561 1.00 81.06 101 GLU A O 1
ATOM 785 N N . ARG A 1 102 ? -5.180 16.345 -0.220 1.00 79.12 102 ARG A N 1
ATOM 786 C CA . ARG A 1 102 ? -6.549 16.757 -0.589 1.00 79.12 102 ARG A CA 1
ATOM 787 C C . ARG A 1 102 ? -7.640 16.153 0.299 1.00 79.12 102 ARG A C 1
ATOM 789 O O . ARG A 1 102 ? -8.814 16.456 0.113 1.00 79.12 102 ARG A O 1
ATOM 796 N N . SER A 1 103 ? -7.259 15.258 1.203 1.00 65.25 103 SER A N 1
ATOM 797 C CA . SER A 1 103 ? -8.146 14.457 2.043 1.00 65.25 103 SER A CA 1
ATOM 798 C C . SER A 1 103 ? -8.310 15.008 3.468 1.00 65.25 103 SER A C 1
ATOM 800 O O . SER A 1 103 ? -9.066 14.418 4.245 1.00 65.25 103 SER A O 1
ATOM 802 N N . ILE A 1 104 ? -7.557 16.047 3.839 1.00 56.09 104 ILE A N 1
ATOM 803 C CA . ILE A 1 104 ? -7.537 16.646 5.184 1.00 56.09 104 ILE A CA 1
ATOM 804 C C . ILE A 1 104 ? -8.313 17.958 5.191 1.00 56.09 104 ILE A C 1
ATOM 806 O O . ILE A 1 104 ? -8.177 18.725 4.215 1.00 56.09 104 ILE A O 1
#

pLDDT: mean 79.17, std 11.04, range [35.44, 90.19]

Organism: Methanoliparum thermophilum (NCBI:txid2491083)

Foldseek 3Di:
DPPPPDLLVLLLVLLLVLLVLQLVLDDVLLVVLLVLLDPVDQLLVNLLVSLVSSLVSDVVPDDPVVSVVNVVSSVSSNVVSVVDDSVSSVVSSVSNNVSSVVSD

Radius of gyration: 13.31 Å; chains: 1; bounding box: 31×27×40 Å